Protein AF-A0A968LU30-F1 (afdb_monomer_lite)

Secondary structure (DSSP, 8-state):
-------EEEEETTEEEEEE-HHHHHHTTSHHHHHHHHHHHHHHHHTTTS--

Sequence (52 aa):
TIEKAYQIAVMERGRIVELGSHSELLARHGYYARLYSLQFSDRASEANLSYR

pLDDT: mean 73.58, std 14.8, range [43.84, 91.31]

Structure (mmCIF, N/CA/C/O backbone):
data_AF-A0A968LU30-F1
#
_entry.id   AF-A0A968LU30-F1
#
loop_
_atom_site.group_PDB
_atom_site.id
_atom_site.type_symbol
_atom_site.label_atom_id
_atom_site.label_alt_id
_atom_site.label_comp_id
_atom_site.label_asym_id
_atom_site.label_entity_id
_atom_site.label_seq_id
_atom_site.pdbx_PDB_ins_code
_atom_site.Cartn_x
_atom_site.Cartn_y
_atom_site.Cartn_z
_atom_site.occupancy
_atom_site.B_iso_or_equiv
_atom_site.auth_seq_id
_atom_site.auth_comp_id
_atom_site.auth_asym_id
_atom_site.auth_atom_id
_atom_site.pdbx_PDB_model_num
ATOM 1 N N . THR A 1 1 ? 21.082 5.486 9.201 1.00 43.84 1 THR A N 1
ATOM 2 C CA . THR A 1 1 ? 20.294 6.422 8.382 1.00 43.84 1 THR A CA 1
ATOM 3 C C . THR A 1 1 ? 18.999 5.742 8.034 1.00 43.84 1 THR A C 1
ATOM 5 O O . THR A 1 1 ? 19.038 4.655 7.482 1.00 43.84 1 THR A O 1
ATOM 8 N N . ILE A 1 2 ? 17.868 6.305 8.452 1.00 51.44 2 ILE A N 1
ATOM 9 C CA . ILE A 1 2 ? 16.536 5.839 8.051 1.00 51.44 2 ILE A CA 1
ATOM 10 C C . ILE A 1 2 ? 16.399 6.258 6.582 1.00 51.44 2 ILE A C 1
ATOM 12 O O . ILE A 1 2 ? 15.924 7.346 6.270 1.00 51.44 2 ILE A O 1
ATOM 16 N N . GLU A 1 3 ? 17.014 5.486 5.687 1.00 50.06 3 GLU A N 1
ATOM 17 C CA . GLU A 1 3 ? 17.122 5.793 4.264 1.00 50.06 3 GLU A CA 1
ATOM 18 C C . GLU A 1 3 ? 15.732 5.716 3.624 1.00 50.06 3 GLU A C 1
ATOM 20 O O . GLU A 1 3 ? 15.259 4.654 3.245 1.00 50.06 3 GLU A O 1
ATOM 25 N N . LYS A 1 4 ? 15.057 6.868 3.542 1.00 52.66 4 LYS A N 1
ATOM 26 C CA . LYS A 1 4 ? 13.919 7.147 2.649 1.00 52.66 4 LYS A CA 1
ATOM 27 C C . LYS A 1 4 ? 12.813 6.077 2.638 1.00 52.66 4 LYS A C 1
ATOM 29 O O . LYS A 1 4 ? 12.468 5.530 1.593 1.00 52.66 4 LYS A O 1
ATOM 34 N N . ALA A 1 5 ? 12.178 5.843 3.782 1.00 54.84 5 ALA A N 1
ATOM 35 C CA . ALA A 1 5 ? 10.937 5.073 3.822 1.00 54.84 5 ALA A CA 1
ATOM 36 C C . ALA A 1 5 ? 9.749 5.929 3.325 1.00 54.84 5 ALA A C 1
ATOM 38 O O . ALA A 1 5 ? 9.052 6.556 4.117 1.00 54.84 5 ALA A O 1
ATOM 39 N N . TYR A 1 6 ? 9.508 5.963 2.008 1.00 69.00 6 TYR A N 1
ATOM 40 C CA . TYR A 1 6 ? 8.233 6.416 1.429 1.00 69.00 6 TYR A CA 1
ATOM 41 C C . TYR A 1 6 ? 7.250 5.243 1.433 1.00 69.00 6 TYR A C 1
ATOM 43 O O . TYR A 1 6 ? 7.079 4.553 0.427 1.00 69.00 6 TYR A O 1
ATOM 51 N N . GLN A 1 7 ? 6.660 4.964 2.593 1.00 77.75 7 GLN A N 1
ATOM 52 C CA . GLN A 1 7 ? 5.662 3.906 2.729 1.00 77.75 7 GLN A CA 1
ATOM 53 C C . GLN A 1 7 ? 4.253 4.483 2.609 1.00 77.75 7 GLN A C 1
ATOM 55 O O . GLN A 1 7 ? 3.936 5.532 3.165 1.00 77.75 7 GLN A O 1
ATOM 60 N N . ILE A 1 8 ? 3.412 3.777 1.866 1.00 83.00 8 ILE A N 1
ATOM 61 C CA . ILE A 1 8 ? 1.996 4.052 1.679 1.00 83.00 8 ILE A CA 1
ATOM 62 C C . ILE A 1 8 ? 1.234 3.038 2.528 1.00 83.00 8 ILE A C 1
ATOM 64 O O . ILE A 1 8 ? 1.486 1.836 2.438 1.00 83.00 8 ILE A O 1
ATOM 68 N N . ALA A 1 9 ? 0.302 3.526 3.342 1.00 85.75 9 ALA A N 1
ATOM 69 C CA . ALA A 1 9 ? -0.638 2.698 4.083 1.00 85.75 9 ALA A CA 1
ATOM 70 C C . ALA A 1 9 ? -2.029 2.853 3.464 1.00 85.75 9 ALA A C 1
ATOM 72 O O . ALA A 1 9 ? -2.583 3.951 3.420 1.00 85.75 9 ALA A O 1
ATOM 73 N N . VAL A 1 10 ? -2.593 1.751 2.983 1.00 83.25 10 VAL A N 1
ATOM 74 C CA . VAL A 1 10 ? -3.970 1.686 2.495 1.00 83.25 10 VAL A CA 1
ATOM 75 C C . VAL A 1 10 ? -4.856 1.274 3.655 1.00 83.25 10 VAL A C 1
ATOM 77 O O . VAL A 1 10 ? -4.613 0.251 4.298 1.00 83.25 10 VAL A O 1
ATOM 80 N N . MET A 1 11 ? -5.888 2.069 3.921 1.00 87.94 11 MET A N 1
ATOM 81 C CA . MET A 1 11 ? -6.830 1.820 5.005 1.00 87.94 11 MET A CA 1
ATOM 82 C C . MET A 1 11 ? -8.224 1.521 4.466 1.00 87.94 11 MET A C 1
ATOM 84 O O . MET A 1 11 ? -8.731 2.231 3.601 1.00 87.94 11 MET A O 1
ATOM 88 N N . GLU A 1 12 ? -8.870 0.514 5.043 1.00 84.62 12 GLU A N 1
ATOM 89 C CA . GLU A 1 12 ? -10.269 0.183 4.800 1.00 84.62 12 GLU A CA 1
ATOM 90 C C . GLU A 1 12 ? -10.973 -0.018 6.147 1.00 84.62 12 GLU A C 1
ATOM 92 O O . GLU A 1 12 ? -10.478 -0.727 7.025 1.00 84.62 12 GLU A O 1
ATOM 97 N N . ARG A 1 13 ? -12.124 0.642 6.346 1.00 89.50 13 ARG A N 1
ATOM 98 C CA . ARG A 1 13 ? -12.943 0.537 7.576 1.00 89.50 13 ARG A CA 1
ATOM 99 C C . ARG A 1 13 ? -12.144 0.740 8.878 1.00 89.50 13 ARG A C 1
ATOM 101 O O . ARG A 1 13 ? -12.374 0.061 9.876 1.00 89.50 13 ARG A O 1
ATOM 108 N N . GLY A 1 14 ? -11.186 1.668 8.861 1.00 91.31 14 GLY A N 1
ATOM 109 C CA . GLY A 1 14 ? -10.353 1.990 10.025 1.00 91.31 14 GLY A CA 1
ATOM 110 C C . GLY A 1 14 ? -9.240 0.980 10.325 1.00 91.31 14 GLY A C 1
ATOM 111 O O . GLY A 1 14 ? -8.625 1.065 11.384 1.00 91.31 14 GLY A O 1
ATOM 112 N N . ARG A 1 15 ? -8.956 0.035 9.420 1.00 90.50 15 ARG A N 1
ATOM 113 C CA . ARG A 1 15 ? -7.836 -0.911 9.533 1.00 90.50 15 ARG A CA 1
ATOM 114 C C . ARG A 1 15 ? -6.893 -0.760 8.349 1.00 90.50 15 ARG A C 1
ATOM 116 O O . ARG A 1 15 ? -7.336 -0.468 7.243 1.00 90.50 15 ARG A O 1
ATOM 123 N N . ILE A 1 16 ? -5.598 -0.965 8.578 1.00 88.75 16 ILE A N 1
ATOM 124 C CA . ILE A 1 16 ? -4.604 -0.999 7.501 1.00 88.75 16 ILE A CA 1
ATOM 125 C C . ILE A 1 16 ? -4.756 -2.337 6.781 1.00 88.75 16 ILE A C 1
ATOM 127 O O . ILE A 1 16 ? -4.583 -3.388 7.397 1.00 88.75 16 ILE A O 1
ATOM 131 N N . VAL A 1 17 ? -5.108 -2.288 5.500 1.00 88.88 17 VAL A N 1
ATOM 132 C CA . VAL A 1 17 ? -5.253 -3.477 4.649 1.00 88.88 17 VAL A CA 1
ATOM 133 C C . VAL A 1 17 ? -3.985 -3.760 3.853 1.00 88.88 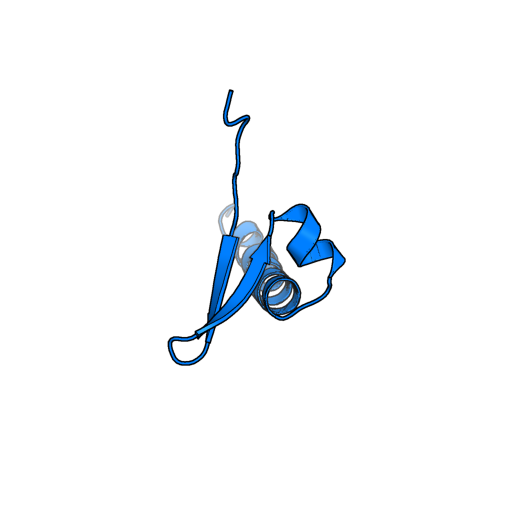17 VAL A C 1
ATOM 135 O O . VAL A 1 17 ? -3.662 -4.920 3.625 1.00 88.88 17 VAL A O 1
ATOM 138 N N . GLU A 1 18 ? -3.223 -2.723 3.490 1.00 87.62 18 GLU A N 1
ATOM 139 C CA . GLU A 1 18 ? -1.941 -2.872 2.799 1.00 87.62 18 GLU A CA 1
ATOM 140 C C . GLU A 1 18 ? -0.941 -1.811 3.260 1.00 87.62 18 GLU A C 1
ATOM 142 O O . GLU A 1 18 ? -1.307 -0.670 3.540 1.00 87.62 18 GLU A O 1
ATOM 147 N N . LEU A 1 19 ? 0.334 -2.191 3.331 1.00 88.62 19 LEU A N 1
ATOM 148 C CA . LEU A 1 19 ? 1.431 -1.295 3.674 1.00 88.62 19 LEU A CA 1
ATOM 149 C C . LEU A 1 19 ? 2.681 -1.680 2.880 1.00 88.62 19 LEU A C 1
ATOM 151 O O . LEU A 1 19 ? 3.035 -2.859 2.803 1.00 88.62 19 LEU A O 1
ATOM 155 N N . GLY A 1 20 ? 3.324 -0.688 2.272 1.00 87.75 20 GLY A N 1
ATOM 156 C CA . GLY A 1 20 ? 4.529 -0.876 1.465 1.00 87.75 20 GLY A CA 1
ATOM 157 C C . GLY A 1 20 ? 4.874 0.367 0.657 1.00 87.75 20 GLY A C 1
ATOM 158 O O . GLY A 1 20 ? 4.163 1.369 0.699 1.00 87.75 20 GLY A O 1
ATOM 159 N N . SER A 1 21 ? 5.975 0.328 -0.082 1.00 87.06 21 SER A N 1
ATOM 160 C CA . SER A 1 21 ? 6.287 1.374 -1.057 1.00 87.06 21 SER A CA 1
ATOM 161 C C . SER A 1 21 ? 5.339 1.323 -2.259 1.00 87.06 21 SER A C 1
ATOM 163 O O . SER A 1 21 ? 4.690 0.311 -2.528 1.00 87.06 21 SER A O 1
ATOM 165 N N . HIS A 1 22 ? 5.287 2.418 -3.020 1.00 82.19 22 HIS A N 1
ATOM 166 C CA . HIS A 1 22 ? 4.491 2.505 -4.245 1.00 82.19 22 HIS A CA 1
ATOM 167 C C . HIS A 1 22 ? 4.732 1.316 -5.191 1.00 82.19 22 HIS A C 1
ATOM 169 O O . HIS A 1 22 ? 3.785 0.664 -5.625 1.00 82.19 22 HIS A O 1
ATOM 175 N N . SER A 1 23 ? 6.002 0.988 -5.448 1.00 82.62 23 SER A N 1
ATOM 176 C CA . SER A 1 23 ? 6.398 -0.111 -6.333 1.00 82.62 23 SER A CA 1
ATOM 177 C C . SER A 1 23 ? 5.957 -1.475 -5.802 1.00 82.62 23 SER A C 1
ATOM 179 O O . SER A 1 23 ? 5.473 -2.304 -6.567 1.00 82.62 23 SER A O 1
ATOM 181 N N . GLU A 1 24 ? 6.084 -1.706 -4.493 1.00 84.44 24 GLU A N 1
ATOM 182 C CA . GLU A 1 24 ? 5.662 -2.963 -3.864 1.00 84.44 24 GLU A CA 1
ATOM 183 C C . GLU A 1 24 ? 4.144 -3.140 -3.910 1.00 84.44 24 GLU A C 1
ATOM 185 O O . GLU A 1 24 ? 3.662 -4.232 -4.205 1.00 84.44 24 GLU A O 1
ATOM 190 N N . LEU A 1 25 ? 3.380 -2.076 -3.652 1.00 85.06 25 LEU A N 1
ATOM 191 C CA . LEU A 1 25 ? 1.919 -2.123 -3.693 1.00 85.06 25 LEU A CA 1
ATOM 192 C C . LEU A 1 25 ? 1.382 -2.288 -5.122 1.00 85.06 25 LEU A C 1
ATOM 194 O O . LEU A 1 25 ? 0.399 -3.000 -5.328 1.00 85.06 25 LEU A O 1
ATOM 198 N N . LEU A 1 26 ? 2.041 -1.686 -6.119 1.00 82.06 26 LEU A N 1
ATOM 199 C CA . LEU A 1 26 ? 1.721 -1.915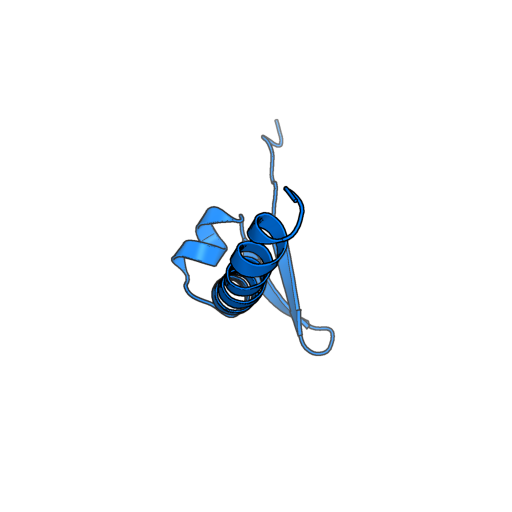 -7.529 1.00 82.06 26 LEU A CA 1
ATOM 200 C C . LEU A 1 26 ? 2.028 -3.354 -7.960 1.00 82.06 26 LEU A C 1
ATOM 202 O O . LEU A 1 26 ? 1.181 -3.989 -8.585 1.00 82.06 26 LEU A O 1
ATOM 206 N N . ALA A 1 27 ? 3.196 -3.886 -7.586 1.00 85.06 27 ALA A N 1
ATOM 207 C CA . ALA A 1 27 ? 3.600 -5.253 -7.920 1.00 85.06 27 ALA A CA 1
ATOM 208 C C . ALA A 1 27 ? 2.703 -6.317 -7.268 1.00 85.06 27 ALA A C 1
ATOM 210 O O . ALA A 1 27 ? 2.494 -7.389 -7.830 1.00 85.06 27 ALA A O 1
ATOM 211 N N . ARG A 1 28 ? 2.140 -6.021 -6.089 1.00 84.38 28 ARG A N 1
ATOM 212 C CA . ARG A 1 28 ? 1.178 -6.901 -5.410 1.00 84.38 28 ARG A CA 1
ATOM 213 C C . ARG A 1 28 ? -0.178 -6.981 -6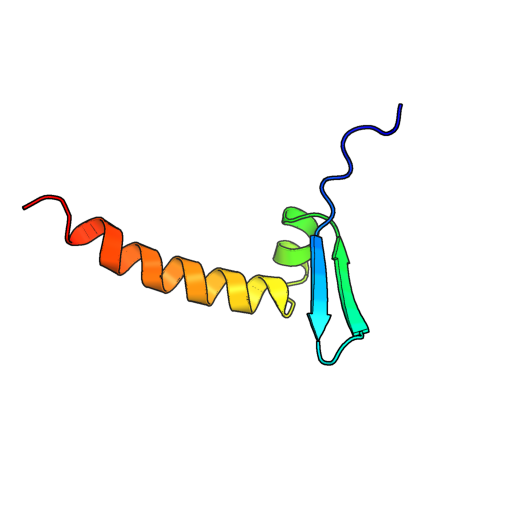.115 1.00 84.38 28 ARG A C 1
ATOM 215 O O . ARG A 1 28 ? -0.981 -7.824 -5.730 1.00 84.38 28 ARG A O 1
ATOM 222 N N . HIS A 1 29 ? -0.447 -6.127 -7.112 1.00 77.69 29 HIS A N 1
ATOM 223 C CA . HIS A 1 29 ? -1.733 -6.048 -7.819 1.00 77.69 29 HIS A CA 1
ATOM 224 C C . HIS A 1 29 ? -2.948 -5.994 -6.869 1.00 77.69 29 HIS A C 1
ATOM 226 O O . HIS A 1 29 ? -4.029 -6.498 -7.178 1.00 77.69 29 HIS A O 1
ATOM 232 N N . GLY A 1 30 ? -2.746 -5.388 -5.696 1.00 83.00 30 GLY A N 1
ATOM 233 C CA . GLY A 1 30 ? -3.725 -5.317 -4.619 1.00 83.00 30 GLY A CA 1
ATOM 234 C C . GLY A 1 30 ? -4.752 -4.204 -4.809 1.00 83.00 30 GLY A C 1
ATOM 235 O O . GLY A 1 30 ? -4.963 -3.666 -5.902 1.00 83.00 30 GLY A O 1
ATOM 236 N N . TYR A 1 31 ? -5.384 -3.821 -3.707 1.00 83.06 31 TYR A N 1
ATOM 237 C CA . TYR A 1 31 ? -6.377 -2.755 -3.661 1.00 83.06 31 TYR A CA 1
ATOM 238 C C . TYR A 1 31 ? -5.782 -1.415 -4.105 1.00 83.06 31 TYR A C 1
ATOM 240 O O . TYR A 1 31 ? -6.402 -0.679 -4.876 1.00 83.06 31 TYR A O 1
ATOM 248 N N . TYR A 1 32 ? -4.537 -1.144 -3.699 1.00 83.38 32 TYR A N 1
ATOM 249 C CA . TYR A 1 32 ? -3.798 0.039 -4.130 1.00 83.38 32 TYR A CA 1
ATOM 250 C C . TYR A 1 32 ? -3.659 0.117 -5.655 1.00 83.38 32 TYR A C 1
ATOM 252 O O . TYR A 1 32 ? -3.972 1.144 -6.255 1.00 83.38 32 TYR A O 1
ATOM 260 N N . ALA A 1 33 ? -3.224 -0.977 -6.287 1.00 82.94 33 ALA A N 1
ATOM 261 C CA . ALA A 1 33 ? -3.007 -1.033 -7.729 1.00 82.94 33 ALA A CA 1
ATOM 262 C C . ALA A 1 33 ? -4.312 -0.821 -8.504 1.00 82.94 33 ALA A C 1
ATOM 264 O O . ALA A 1 33 ? -4.336 -0.070 -9.475 1.00 82.94 33 ALA A O 1
ATOM 265 N N . ARG A 1 34 ? -5.415 -1.419 -8.036 1.00 84.69 34 ARG A N 1
ATOM 266 C CA . ARG A 1 34 ? -6.737 -1.246 -8.650 1.00 84.69 34 ARG A CA 1
ATOM 267 C C . ARG A 1 34 ? -7.214 0.206 -8.586 1.00 84.69 34 ARG A C 1
ATOM 26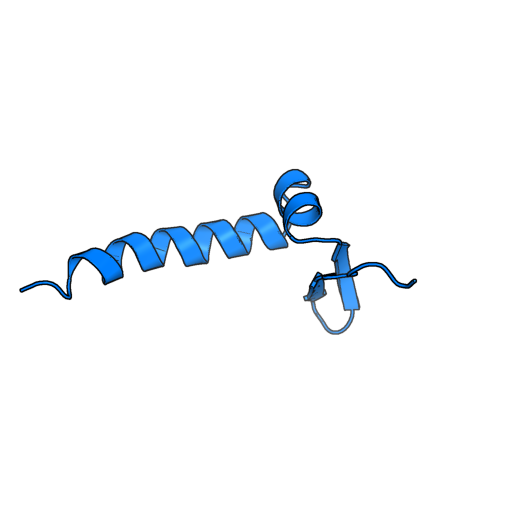9 O O . ARG A 1 34 ? -7.662 0.734 -9.600 1.00 84.69 34 ARG A O 1
ATOM 276 N N . LEU A 1 35 ? -7.104 0.855 -7.425 1.00 81.31 35 LEU A N 1
ATOM 277 C CA . LEU A 1 35 ? -7.462 2.271 -7.272 1.00 81.31 35 LEU A CA 1
ATOM 278 C C . LEU A 1 35 ? -6.583 3.172 -8.143 1.00 81.31 35 LEU A C 1
ATOM 280 O O . LEU A 1 35 ? -7.092 4.066 -8.817 1.00 81.31 35 LEU A O 1
ATOM 284 N N . TYR A 1 36 ? -5.278 2.902 -8.165 1.00 81.31 36 TYR A N 1
ATOM 285 C CA . TYR A 1 36 ? -4.329 3.631 -8.994 1.00 81.31 36 TYR A CA 1
ATOM 286 C C . TYR A 1 36 ? -4.690 3.518 -10.483 1.00 81.31 36 TYR A C 1
ATOM 288 O O . TYR A 1 36 ? -4.806 4.531 -11.167 1.00 81.31 36 TYR A O 1
ATOM 296 N N . SER A 1 37 ? -4.965 2.312 -10.987 1.00 79.50 37 SER A N 1
ATOM 297 C CA . SER A 1 37 ? -5.377 2.114 -12.382 1.00 79.50 37 SER A CA 1
ATOM 298 C C . SER A 1 37 ? -6.659 2.869 -12.741 1.00 79.50 37 SER A C 1
ATOM 300 O O . SER A 1 37 ? -6.733 3.432 -13.831 1.00 79.50 37 SER A O 1
ATOM 302 N N . LEU A 1 38 ? -7.647 2.932 -11.842 1.00 81.19 38 LEU A N 1
ATOM 303 C CA . LEU A 1 38 ? -8.876 3.702 -12.066 1.00 81.19 38 LEU A CA 1
ATOM 304 C C . LEU A 1 38 ? -8.5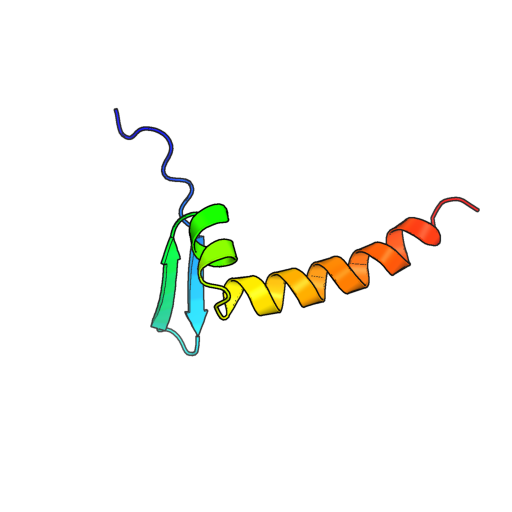88 5.206 -12.170 1.00 81.19 38 LEU A C 1
ATOM 306 O O . LEU A 1 38 ? -9.012 5.850 -13.125 1.00 81.19 38 LEU A O 1
ATOM 310 N N . GLN A 1 39 ? -7.804 5.753 -11.239 1.00 70.75 39 GLN A N 1
ATOM 311 C CA . GLN A 1 39 ? -7.498 7.184 -11.194 1.00 70.75 39 GLN A CA 1
ATOM 312 C C . GLN A 1 39 ? -6.616 7.651 -12.367 1.00 70.75 39 GLN A C 1
ATOM 314 O O . GLN A 1 39 ? -6.743 8.785 -12.831 1.00 70.75 39 GLN A O 1
ATOM 319 N N . PHE A 1 40 ? -5.728 6.788 -12.868 1.00 67.88 40 PHE A N 1
ATOM 320 C CA . PHE A 1 40 ? -4.876 7.100 -14.019 1.00 67.88 40 PHE A CA 1
ATOM 321 C C . PHE A 1 40 ? -5.563 6.869 -15.368 1.00 67.88 40 PHE A C 1
ATOM 323 O O . PHE A 1 40 ? -5.234 7.566 -16.326 1.00 67.88 40 PHE A O 1
ATOM 330 N N . SER A 1 41 ? -6.544 5.964 -15.443 1.00 62.84 41 SER A N 1
ATOM 331 C CA . SER A 1 41 ? -7.373 5.818 -16.647 1.00 62.84 41 SER A CA 1
ATOM 332 C C . SER A 1 41 ? -8.222 7.069 -16.898 1.00 62.84 41 SER A C 1
ATOM 334 O O . SER A 1 41 ? -8.363 7.482 -18.043 1.00 62.84 41 SER A O 1
ATOM 336 N N . ASP A 1 42 ? -8.711 7.716 -15.835 1.00 58.69 42 ASP A N 1
ATOM 337 C CA . ASP A 1 42 ? -9.567 8.909 -15.930 1.00 58.69 42 ASP A CA 1
ATOM 338 C C . ASP A 1 42 ? -8.776 10.201 -16.231 1.00 58.69 42 ASP A C 1
ATOM 340 O O . ASP A 1 42 ? -9.211 11.072 -16.989 1.00 58.69 42 ASP A O 1
ATOM 344 N N . ARG A 1 43 ? -7.540 10.319 -15.718 1.00 55.94 43 ARG A N 1
ATOM 345 C CA . ARG A 1 43 ? -6.662 11.470 -16.019 1.00 55.94 43 ARG A CA 1
ATOM 346 C C . ARG A 1 43 ? -6.146 11.503 -17.455 1.00 55.94 43 ARG A C 1
ATOM 348 O O . ARG A 1 43 ? -5.793 12.580 -17.937 1.00 55.94 43 ARG A O 1
ATOM 355 N N . ALA A 1 44 ? -6.097 10.361 -18.140 1.00 56.44 44 ALA A N 1
ATOM 356 C CA . ALA A 1 44 ? -5.740 10.318 -19.556 1.00 56.44 44 ALA A CA 1
ATOM 357 C C . ALA A 1 44 ? -6.799 11.013 -20.439 1.00 56.44 44 ALA A C 1
ATOM 359 O O . ALA A 1 44 ? -6.447 11.575 -21.476 1.00 56.44 44 ALA A O 1
ATOM 360 N N . SER A 1 45 ? -8.069 11.041 -20.013 1.00 55.00 45 SER A N 1
ATOM 361 C CA . SER A 1 45 ? -9.151 11.752 -20.712 1.00 55.00 45 SER A CA 1
ATOM 362 C C . SER A 1 45 ? -9.160 13.264 -20.469 1.00 55.00 45 SER A C 1
ATOM 364 O O . SER A 1 45 ? -9.469 14.015 -21.391 1.00 55.00 45 SER A O 1
ATOM 366 N N . GLU A 1 46 ? -8.783 13.740 -19.278 1.00 54.41 46 GLU A N 1
ATOM 367 C CA . GLU A 1 46 ? -8.785 15.181 -18.962 1.00 54.41 46 GLU A CA 1
ATOM 368 C C . GLU A 1 46 ? -7.566 15.928 -19.525 1.00 54.41 46 GLU A C 1
ATOM 370 O O . GLU A 1 46 ? -7.683 17.077 -19.955 1.00 54.41 46 GLU A O 1
ATOM 375 N N . ALA A 1 47 ? -6.403 15.270 -19.608 1.00 5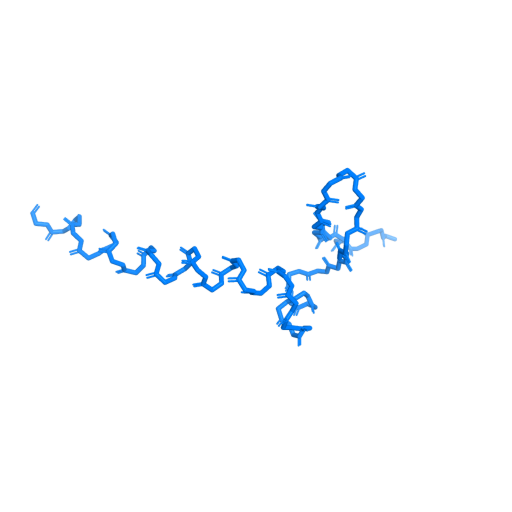4.47 47 ALA A N 1
ATOM 376 C CA . ALA A 1 47 ? -5.193 15.869 -20.180 1.00 54.47 47 ALA A CA 1
ATOM 377 C C . ALA A 1 47 ? -5.314 16.171 -21.689 1.00 54.47 47 ALA A C 1
ATOM 379 O O . ALA A 1 47 ? -4.538 16.965 -22.217 1.00 54.47 47 ALA A O 1
ATOM 380 N N . ASN A 1 48 ? -6.297 15.577 -22.376 1.00 55.50 48 ASN A N 1
ATOM 381 C CA . ASN A 1 48 ? -6.533 15.776 -23.807 1.00 55.50 48 ASN A CA 1
ATOM 382 C C . ASN A 1 48 ? -7.557 16.894 -24.115 1.00 55.50 48 ASN A C 1
ATOM 384 O O . ASN A 1 48 ? -7.735 17.257 -25.275 1.00 55.50 48 ASN A O 1
ATOM 388 N N . LEU A 1 49 ? -8.230 17.462 -23.101 1.00 55.88 49 LEU A N 1
ATOM 389 C CA . LEU A 1 49 ? -9.231 18.528 -23.290 1.00 55.88 49 LEU A CA 1
ATOM 390 C C . LEU A 1 49 ? -8.730 19.950 -22.982 1.00 55.88 49 LEU A C 1
ATOM 392 O O . LEU A 1 49 ? -9.440 20.906 -23.278 1.00 55.88 49 LEU A O 1
ATOM 396 N N . SER A 1 50 ? -7.519 20.115 -22.439 1.00 55.50 50 SER A N 1
ATOM 397 C CA . SER A 1 50 ? -6.988 21.427 -22.017 1.00 55.50 50 SER A CA 1
ATOM 398 C C . SER A 1 50 ? -5.938 22.032 -22.970 1.00 55.50 50 SER A C 1
ATOM 400 O O . SER A 1 50 ? -5.140 22.869 -22.550 1.00 55.50 50 SER A O 1
ATOM 402 N N . TYR A 1 51 ? -5.918 21.628 -24.244 1.00 46.88 51 TYR A N 1
ATOM 403 C CA . TYR A 1 51 ? -5.098 22.268 -25.288 1.00 46.88 51 TYR A CA 1
ATOM 404 C C . TYR A 1 51 ? -5.938 22.678 -26.510 1.00 46.88 51 TYR A C 1
ATOM 406 O O . TYR A 1 51 ? -5.586 22.404 -27.655 1.00 46.88 51 TYR A O 1
ATOM 414 N N . ARG A 1 52 ? -7.090 23.310 -26.276 1.00 47.72 52 ARG A N 1
ATOM 415 C CA . ARG A 1 52 ? -7.857 23.982 -27.330 1.00 47.72 52 ARG A CA 1
ATOM 416 C C . ARG A 1 52 ? -8.144 25.421 -26.957 1.00 47.72 52 ARG A C 1
ATOM 418 O O . ARG A 1 52 ? -8.412 25.659 -25.761 1.00 47.72 52 ARG A O 1
#

Radius of gyration: 14.78 Å; chains: 1; bounding box: 33×31×37 Å

Foldseek 3Di:
DPPDPPKDFDDDPRDGPDIDHPVVCCVVCDPSVVVVVVVVVVVVVVVVPPPD